Protein AF-A0A7V4L819-F1 (afdb_monomer_lite)

Sequence (157 aa):
MKRNLRRHPRVELQGLLGSEEEKAKLASALPVFLPFKGKVYKFVLWVADWDHHLPSQSVILRLYTYYGSHGKKTAEDSYFERLAQIESETIFPEFDVSDFAGLPADEVYECERNLAGELKGFHLVSEWRREIDPILGRKAEQIVRNSSHFREIASQT

Structure (mmCIF, N/CA/C/O backbone):
data_AF-A0A7V4L819-F1
#
_entry.id   AF-A0A7V4L819-F1
#
loop_
_atom_site.group_PDB
_atom_site.id
_atom_site.type_symbol
_atom_site.label_atom_id
_atom_site.label_alt_id
_atom_site.label_comp_id
_atom_site.label_asym_id
_atom_site.label_entity_id
_atom_site.label_seq_id
_atom_site.pdbx_PDB_ins_code
_atom_site.Cartn_x
_atom_site.Cartn_y
_atom_site.Cartn_z
_atom_site.occupancy
_atom_site.B_iso_or_equiv
_atom_site.auth_seq_id
_atom_site.auth_comp_id
_atom_site.auth_asym_id
_atom_site.auth_atom_id
_atom_site.pdbx_PDB_model_num
ATOM 1 N N . MET A 1 1 ? -9.872 5.120 -3.830 1.00 54.94 1 MET A N 1
ATOM 2 C CA . MET A 1 1 ? -8.712 4.575 -4.569 1.00 54.94 1 MET A CA 1
ATOM 3 C C . MET A 1 1 ? -8.378 5.347 -5.855 1.00 54.94 1 MET A C 1
ATOM 5 O O . MET A 1 1 ? -7.205 5.631 -6.040 1.00 54.94 1 MET A O 1
ATOM 9 N N . LYS A 1 2 ? -9.362 5.741 -6.695 1.00 46.69 2 LYS A N 1
ATOM 10 C CA . LYS A 1 2 ? -9.208 6.250 -8.088 1.00 46.69 2 LYS A CA 1
ATOM 11 C C . LYS A 1 2 ? -8.201 7.390 -8.398 1.00 46.69 2 LYS A C 1
ATOM 13 O O . LYS A 1 2 ? -8.148 7.801 -9.546 1.00 46.69 2 LYS A O 1
ATOM 18 N N . ARG A 1 3 ? -7.412 7.922 -7.456 1.00 53.62 3 ARG A N 1
ATOM 19 C CA . ARG A 1 3 ? -6.386 8.946 -7.759 1.00 53.62 3 ARG A CA 1
ATOM 20 C C . ARG A 1 3 ? -5.002 8.748 -7.127 1.00 53.62 3 ARG A C 1
ATOM 22 O O . ARG A 1 3 ? -4.090 9.439 -7.547 1.00 53.62 3 ARG A O 1
ATOM 29 N N . ASN A 1 4 ? -4.814 7.819 -6.182 1.00 72.19 4 ASN A N 1
ATOM 30 C CA . ASN A 1 4 ? -3.591 7.777 -5.357 1.00 72.19 4 ASN A CA 1
ATOM 31 C C . ASN A 1 4 ? -2.996 6.362 -5.191 1.00 72.19 4 ASN A C 1
ATOM 33 O O . ASN A 1 4 ? -2.549 6.022 -4.098 1.00 72.19 4 ASN A O 1
ATOM 37 N N . LEU A 1 5 ? -3.029 5.517 -6.230 1.00 92.00 5 LEU A N 1
ATOM 38 C CA . LEU A 1 5 ? -2.193 4.309 -6.244 1.00 92.00 5 LEU A CA 1
ATOM 39 C C . LEU A 1 5 ? -0.762 4.740 -6.563 1.00 92.00 5 LEU A C 1
ATOM 41 O O . LEU A 1 5 ? -0.492 5.176 -7.682 1.00 92.00 5 LEU A O 1
ATOM 45 N N . ARG A 1 6 ? 0.129 4.641 -5.581 1.00 95.31 6 ARG A N 1
ATOM 46 C CA . ARG A 1 6 ? 1.568 4.805 -5.787 1.00 95.31 6 ARG A CA 1
ATOM 47 C C . ARG A 1 6 ? 2.152 3.480 -6.254 1.00 95.31 6 ARG A C 1
ATOM 49 O O . ARG A 1 6 ? 1.592 2.430 -5.950 1.00 95.31 6 ARG A O 1
ATOM 56 N N . ARG A 1 7 ? 3.234 3.514 -7.018 1.00 95.19 7 ARG A N 1
ATOM 57 C CA . ARG A 1 7 ? 3.853 2.310 -7.570 1.00 95.19 7 ARG A CA 1
ATOM 58 C C . ARG A 1 7 ? 5.332 2.314 -7.251 1.00 95.19 7 ARG A C 1
ATOM 60 O O . ARG A 1 7 ? 5.969 3.361 -7.278 1.00 95.19 7 ARG A O 1
ATOM 67 N N . HIS A 1 8 ? 5.850 1.136 -6.959 1.00 95.69 8 HIS A N 1
ATOM 68 C CA . HIS A 1 8 ? 7.271 0.932 -6.780 1.00 95.69 8 HIS A CA 1
ATOM 69 C C . HIS A 1 8 ? 8.027 1.165 -8.096 1.00 95.69 8 HIS A C 1
ATOM 71 O O . HIS A 1 8 ? 7.526 0.735 -9.140 1.00 95.69 8 HIS A O 1
ATOM 77 N N . PRO A 1 9 ? 9.231 1.773 -8.087 1.00 93.56 9 PRO A N 1
ATOM 78 C CA . PRO A 1 9 ? 9.991 2.053 -9.308 1.00 93.56 9 PRO A CA 1
ATOM 79 C C . PRO A 1 9 ? 10.146 0.844 -10.241 1.00 93.56 9 PRO A C 1
ATOM 81 O O . PRO A 1 9 ? 9.988 0.969 -11.451 1.00 93.56 9 PRO A O 1
ATOM 84 N N . ARG A 1 10 ? 10.354 -0.365 -9.699 1.00 91.19 10 ARG A N 1
ATOM 85 C CA . ARG A 1 10 ? 10.436 -1.607 -10.500 1.00 91.19 10 ARG A CA 1
ATOM 86 C C . ARG A 1 10 ? 9.116 -2.004 -11.167 1.00 91.19 10 ARG A C 1
ATOM 88 O O . ARG A 1 10 ? 9.141 -2.554 -12.265 1.00 91.19 10 ARG A O 1
ATOM 95 N N . VAL A 1 11 ? 7.981 -1.710 -10.532 1.00 93.44 11 VAL A N 1
ATOM 96 C CA . VAL A 1 11 ? 6.637 -1.908 -11.103 1.00 93.44 11 VAL A CA 1
ATOM 97 C C . VAL A 1 11 ? 6.382 -0.858 -12.188 1.00 93.44 11 VAL A C 1
ATOM 99 O O . VAL A 1 11 ? 5.847 -1.180 -13.249 1.00 93.44 11 VAL A O 1
ATOM 102 N N . GLU A 1 12 ? 6.813 0.388 -11.960 1.00 93.12 12 GLU A N 1
ATOM 103 C CA . GLU A 1 12 ? 6.689 1.475 -12.936 1.00 93.12 12 GLU A CA 1
ATOM 104 C C . GLU A 1 12 ? 7.517 1.238 -14.198 1.00 93.12 12 GLU A C 1
ATOM 106 O O . GLU A 1 12 ? 6.987 1.392 -15.298 1.00 93.12 12 GLU A O 1
ATOM 111 N N . LEU A 1 13 ? 8.775 0.812 -14.050 1.00 91.25 13 LEU A N 1
ATOM 112 C CA . LEU A 1 13 ? 9.680 0.498 -15.161 1.00 91.25 13 LEU A CA 1
ATOM 113 C C . LEU A 1 13 ? 9.130 -0.603 -16.076 1.00 91.25 13 LEU A C 1
ATOM 115 O O . LEU A 1 13 ? 9.352 -0.570 -17.283 1.00 91.25 13 LEU A O 1
ATOM 119 N N . GLN A 1 14 ? 8.383 -1.555 -15.516 1.00 91.19 14 GLN A N 1
ATOM 120 C CA . GLN A 1 14 ? 7.739 -2.637 -16.266 1.00 91.19 14 GLN A CA 1
ATOM 121 C C . GLN A 1 14 ? 6.385 -2.229 -16.873 1.00 91.19 14 GLN A C 1
ATOM 123 O O . GLN A 1 14 ? 5.726 -3.041 -17.517 1.00 91.19 14 GLN A O 1
ATOM 128 N N . GLY A 1 15 ? 5.939 -0.985 -16.665 1.00 92.25 15 GLY A N 1
ATOM 129 C CA . GLY A 1 15 ? 4.666 -0.484 -17.185 1.00 92.25 15 GLY A CA 1
ATOM 130 C C . GLY A 1 15 ? 3.426 -1.065 -16.498 1.00 92.25 15 GLY A C 1
ATOM 131 O O . GLY A 1 15 ? 2.313 -0.839 -16.967 1.00 92.25 15 GLY A O 1
ATOM 132 N N . LEU A 1 16 ? 3.587 -1.778 -15.380 1.00 92.50 16 LEU A N 1
ATOM 133 C CA . LEU A 1 16 ? 2.488 -2.446 -14.686 1.00 92.50 16 LEU A CA 1
ATOM 134 C C . LEU A 1 16 ? 1.595 -1.428 -13.956 1.00 92.50 16 LEU A C 1
ATOM 136 O O . LEU A 1 16 ? 2.079 -0.479 -13.324 1.00 92.50 16 LEU A O 1
ATOM 140 N N . LEU A 1 17 ? 0.272 -1.626 -14.033 1.00 90.38 17 LEU A N 1
ATOM 141 C CA . LEU A 1 17 ? -0.745 -0.784 -13.377 1.00 90.38 17 LEU A CA 1
ATOM 142 C C . LEU A 1 17 ? -0.623 0.715 -13.724 1.00 90.38 17 LEU A C 1
ATOM 144 O O . LEU A 1 17 ? -0.964 1.589 -12.919 1.00 90.38 17 LEU A O 1
ATOM 148 N N . GLY A 1 18 ? -0.102 1.025 -14.913 1.00 86.94 18 GLY A N 1
ATOM 149 C CA . GLY A 1 18 ? 0.111 2.396 -15.373 1.00 86.94 18 GLY A CA 1
ATOM 150 C C . GLY A 1 18 ? -1.117 3.014 -16.017 1.00 86.94 18 GLY A C 1
ATOM 151 O O . GLY A 1 18 ? -1.351 4.215 -15.854 1.00 86.94 18 GLY A O 1
ATOM 152 N N . SER A 1 19 ? -1.924 2.199 -16.698 1.00 89.81 19 SER A N 1
ATOM 153 C CA . SER A 1 19 ? -3.095 2.680 -17.424 1.00 89.81 19 SER A CA 1
ATOM 154 C C . SER A 1 19 ? -4.284 2.943 -16.497 1.00 89.81 19 SER A C 1
ATOM 156 O O . SER A 1 19 ? -4.487 2.282 -15.475 1.00 89.81 19 SER A O 1
ATOM 158 N N . GLU A 1 20 ? -5.123 3.908 -16.870 1.00 88.69 20 GLU A N 1
ATOM 159 C CA . GLU A 1 20 ? -6.361 4.192 -16.136 1.00 88.69 20 GLU A CA 1
ATOM 160 C C . GLU A 1 20 ? -7.354 3.023 -16.197 1.00 88.69 20 GLU A C 1
ATOM 162 O O . GLU A 1 20 ? -8.107 2.803 -15.247 1.00 88.69 20 GLU A O 1
ATOM 167 N N . GLU A 1 21 ? -7.326 2.233 -17.273 1.00 90.19 21 GLU A N 1
ATOM 168 C CA . GLU A 1 21 ? -8.152 1.034 -17.410 1.00 90.19 21 GLU A CA 1
ATOM 169 C C . GLU A 1 21 ? -7.758 -0.043 -16.389 1.00 90.19 21 GLU A C 1
ATOM 171 O O . GLU A 1 21 ? -8.623 -0.576 -15.692 1.00 90.19 21 GLU A O 1
ATOM 176 N N . GLU A 1 22 ? -6.462 -0.332 -16.236 1.00 89.56 22 GLU A N 1
ATOM 177 C CA . GLU A 1 22 ? -5.974 -1.279 -15.227 1.00 89.56 22 GLU A CA 1
ATOM 178 C C . GLU A 1 22 ? -6.308 -0.815 -13.810 1.00 89.56 22 GLU A C 1
ATOM 180 O O . GLU A 1 22 ? -6.777 -1.610 -12.994 1.00 89.56 22 GLU A O 1
ATOM 185 N N . LYS A 1 23 ? -6.127 0.480 -13.518 1.00 89.69 23 LYS A N 1
ATOM 186 C CA . LYS A 1 23 ? -6.490 1.061 -12.217 1.00 89.69 23 LYS A CA 1
ATOM 187 C C . LYS A 1 23 ? -7.989 0.951 -11.952 1.00 89.69 23 LYS A C 1
ATOM 189 O O . LYS A 1 23 ? -8.386 0.678 -10.819 1.00 89.69 23 LYS A O 1
ATOM 194 N N . ALA A 1 24 ? -8.829 1.146 -12.970 1.00 89.12 24 ALA A N 1
ATOM 195 C CA . ALA A 1 24 ? -10.276 0.999 -12.851 1.00 89.12 24 ALA A CA 1
ATOM 196 C C . ALA A 1 24 ? -10.686 -0.461 -12.609 1.00 89.12 24 ALA A C 1
ATOM 198 O O . ALA A 1 24 ? -11.485 -0.714 -11.704 1.00 89.12 24 ALA A O 1
ATOM 199 N N . LYS A 1 25 ? -10.104 -1.412 -13.355 1.00 90.31 25 LYS A N 1
ATOM 200 C CA . LYS A 1 25 ? -10.312 -2.856 -13.153 1.00 90.31 25 LYS A CA 1
ATOM 201 C C . LYS A 1 25 ? -9.893 -3.277 -11.749 1.00 90.31 25 LYS A C 1
ATOM 203 O O . LYS A 1 25 ? -10.688 -3.886 -11.037 1.00 90.31 25 LYS A O 1
ATOM 208 N N . LEU A 1 26 ? -8.703 -2.867 -11.307 1.00 91.75 26 LEU A N 1
ATOM 209 C CA . LEU A 1 26 ? -8.231 -3.130 -9.951 1.00 91.75 26 LEU A CA 1
ATOM 210 C C . LEU A 1 26 ? -9.197 -2.557 -8.908 1.00 91.75 26 LEU A C 1
ATOM 212 O O . LEU A 1 26 ? -9.653 -3.287 -8.037 1.00 91.75 26 LEU A O 1
ATOM 216 N N . ALA A 1 27 ? -9.577 -1.283 -9.032 1.00 90.38 27 ALA A N 1
ATOM 217 C CA . ALA A 1 27 ? -10.499 -0.647 -8.096 1.00 90.38 27 ALA A CA 1
ATOM 218 C C . ALA A 1 27 ? -11.859 -1.359 -8.002 1.00 90.38 27 ALA A C 1
ATOM 220 O O . ALA A 1 27 ? -12.474 -1.323 -6.941 1.00 90.38 27 ALA A O 1
ATOM 221 N N . SER A 1 28 ? -12.327 -1.987 -9.087 1.00 90.69 28 SER A N 1
ATOM 222 C CA . SER A 1 28 ? -13.572 -2.766 -9.095 1.00 90.69 28 SER A CA 1
ATOM 223 C C . SER A 1 28 ? -13.451 -4.152 -8.455 1.00 90.69 28 SER A C 1
ATOM 225 O O . SER A 1 28 ? -14.454 -4.688 -7.997 1.00 90.69 28 SER A O 1
ATOM 227 N N . ALA A 1 29 ? -12.240 -4.713 -8.404 1.00 91.12 29 ALA A N 1
ATOM 228 C CA . ALA A 1 29 ? -11.965 -6.022 -7.814 1.00 91.12 29 ALA A CA 1
ATOM 229 C C . ALA A 1 29 ? -11.648 -5.952 -6.309 1.00 91.12 29 ALA A C 1
ATOM 231 O O . ALA A 1 29 ? -11.657 -6.975 -5.628 1.00 91.12 29 ALA A O 1
ATOM 232 N N . LEU A 1 30 ? -11.350 -4.760 -5.781 1.00 92.12 30 LEU A N 1
ATOM 233 C CA . LEU A 1 30 ? -11.015 -4.593 -4.371 1.00 92.12 30 LEU A CA 1
ATOM 234 C C . LEU A 1 30 ? -12.223 -4.847 -3.455 1.00 92.12 30 LEU A C 1
ATOM 236 O O . LEU A 1 30 ? -13.318 -4.344 -3.727 1.00 92.12 30 LEU A O 1
ATOM 240 N N . PRO A 1 31 ? -12.025 -5.542 -2.321 1.00 91.62 31 PRO A N 1
ATOM 241 C CA . PRO A 1 31 ? -13.063 -5.682 -1.315 1.00 91.62 31 PRO A CA 1
ATOM 242 C C . PRO A 1 31 ? -13.325 -4.351 -0.596 1.00 91.62 31 PRO A C 1
ATOM 244 O O . PRO A 1 31 ? -12.553 -3.390 -0.669 1.00 91.62 31 PRO A O 1
ATOM 247 N N . VAL A 1 32 ? -14.421 -4.308 0.158 1.00 90.62 32 VAL A N 1
ATOM 248 C CA . VAL A 1 32 ? -14.689 -3.205 1.084 1.00 90.62 32 VAL A CA 1
ATOM 249 C C . VAL A 1 32 ? -13.845 -3.402 2.342 1.00 90.62 32 VAL A C 1
ATOM 251 O O . VAL A 1 32 ? -14.026 -4.378 3.066 1.00 90.62 32 VAL A O 1
ATOM 254 N N . PHE A 1 33 ? -12.957 -2.450 2.622 1.00 91.75 33 PHE A N 1
ATOM 255 C CA . PHE A 1 33 ? -12.178 -2.414 3.859 1.00 91.75 33 PHE A CA 1
ATOM 256 C C . PHE A 1 33 ? -12.952 -1.642 4.923 1.00 91.75 33 PHE A C 1
ATOM 258 O O . PHE A 1 33 ? -13.283 -0.468 4.730 1.00 91.75 33 PHE A O 1
ATOM 265 N N . LEU A 1 34 ? -13.258 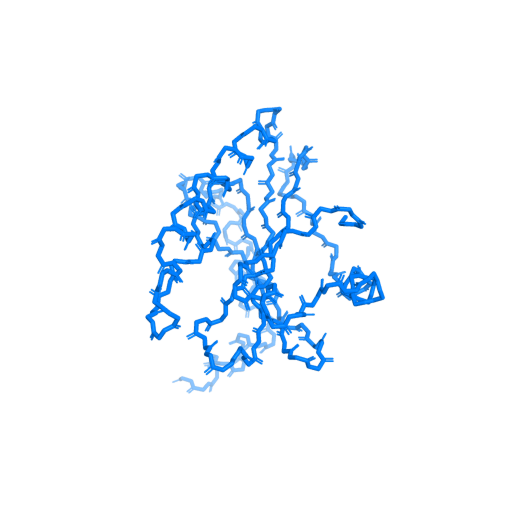-2.311 6.032 1.00 92.19 34 LEU A N 1
ATOM 266 C CA . LEU A 1 34 ? -13.951 -1.712 7.164 1.00 92.19 34 LEU A CA 1
ATOM 267 C C . LEU A 1 34 ? -12.946 -1.435 8.284 1.00 92.19 34 LEU A C 1
ATOM 269 O O . LEU A 1 34 ? -12.225 -2.357 8.661 1.00 92.19 34 LEU A O 1
ATOM 273 N N . PRO A 1 35 ? -12.928 -0.213 8.848 1.00 92.69 35 PRO A N 1
ATOM 274 C CA . PRO A 1 35 ? -12.066 0.090 9.979 1.00 92.69 35 PRO A CA 1
ATOM 275 C C . PRO A 1 35 ? -12.445 -0.754 11.191 1.00 92.69 35 PRO A C 1
ATOM 277 O O . PRO A 1 35 ? -13.609 -1.142 11.366 1.00 92.69 35 PRO A O 1
ATOM 280 N N . PHE A 1 36 ? -11.481 -0.965 12.085 1.00 89.69 36 PHE A N 1
ATOM 281 C CA . PHE A 1 36 ? -11.777 -1.551 13.386 1.00 89.69 36 PHE A CA 1
ATOM 282 C C . PHE A 1 36 ? -12.852 -0.773 14.154 1.00 89.69 36 PHE A C 1
ATOM 284 O O . PHE A 1 36 ? -13.096 0.420 13.956 1.00 89.69 36 PHE A O 1
ATOM 291 N N . LYS A 1 37 ? -13.527 -1.484 15.062 1.00 87.44 37 LYS A N 1
ATOM 292 C CA . LYS A 1 37 ? -14.691 -0.977 15.792 1.00 87.44 37 LYS A CA 1
ATOM 293 C C . LYS A 1 37 ? -14.397 0.371 16.461 1.00 87.44 37 LYS A C 1
ATOM 295 O O . LYS A 1 37 ? -13.444 0.508 17.222 1.00 87.44 37 LYS A O 1
ATOM 300 N N . GLY A 1 38 ? -15.270 1.349 16.215 1.00 89.38 38 GLY A N 1
ATOM 301 C CA . GLY A 1 38 ? -15.160 2.693 16.791 1.00 89.38 38 GLY A CA 1
ATOM 302 C C . GLY A 1 38 ? -14.081 3.569 16.146 1.00 89.38 38 GLY A C 1
ATOM 303 O O . GLY A 1 38 ? -13.837 4.676 16.624 1.00 89.38 38 GLY A O 1
ATOM 304 N N . LYS A 1 39 ? -13.439 3.098 15.072 1.00 93.19 39 LYS A N 1
ATOM 305 C CA . LYS A 1 39 ? -12.481 3.861 14.275 1.00 93.19 39 LYS A CA 1
ATOM 306 C C . LYS A 1 39 ? -13.099 4.264 12.940 1.00 93.19 39 LYS A C 1
ATOM 308 O O . LYS A 1 39 ? -14.095 3.705 12.490 1.00 93.19 39 LYS A O 1
ATOM 313 N N . VAL A 1 40 ? -12.494 5.268 12.318 1.00 94.31 40 VAL A N 1
ATOM 314 C CA . VAL A 1 40 ? -12.847 5.755 10.984 1.00 94.31 40 VAL A CA 1
ATOM 315 C C . VAL A 1 40 ? -11.546 6.045 10.259 1.00 94.31 40 VAL A C 1
ATOM 317 O O . VAL A 1 40 ? -10.688 6.738 10.806 1.00 94.31 40 VAL A O 1
ATOM 320 N N . TYR A 1 41 ? -11.399 5.541 9.037 1.00 93.88 41 TYR A N 1
ATOM 321 C CA . TYR A 1 41 ? -10.268 5.908 8.194 1.00 93.88 41 TYR A CA 1
ATOM 322 C C . TYR A 1 41 ? -10.376 7.383 7.805 1.00 93.88 41 TYR A C 1
ATOM 324 O O . TYR A 1 41 ? -11.309 7.791 7.113 1.00 93.88 41 TYR A O 1
ATOM 332 N N . LYS A 1 42 ? -9.412 8.190 8.248 1.00 94.81 42 LYS A N 1
ATOM 333 C CA . LYS A 1 42 ? -9.262 9.590 7.831 1.00 94.81 42 LYS A CA 1
ATOM 334 C C . LYS A 1 42 ? -8.372 9.723 6.606 1.00 94.81 42 LYS A C 1
ATOM 336 O O . LYS A 1 42 ? -8.535 10.659 5.828 1.00 94.81 42 LYS A O 1
ATOM 341 N N . PHE A 1 43 ? -7.439 8.793 6.433 1.00 94.62 43 PHE A N 1
ATOM 342 C CA . PHE A 1 43 ? -6.565 8.741 5.275 1.00 94.62 43 PHE A CA 1
ATOM 343 C C . PHE A 1 43 ? -6.219 7.295 4.927 1.00 94.62 43 PHE A C 1
ATOM 345 O O . PHE A 1 43 ? -6.151 6.434 5.804 1.00 94.62 43 PHE A O 1
ATOM 352 N N . VAL A 1 44 ? -6.002 7.047 3.637 1.00 94.69 44 VAL A N 1
ATOM 353 C CA . VAL A 1 44 ? -5.515 5.769 3.120 1.00 94.69 44 VAL A CA 1
ATOM 354 C C . VAL A 1 44 ? -4.460 6.018 2.052 1.00 94.69 44 VAL A C 1
ATOM 356 O O . VAL A 1 44 ? -4.608 6.927 1.229 1.00 94.69 44 VAL A O 1
ATOM 359 N N . LEU A 1 45 ? -3.429 5.184 2.042 1.00 95.56 45 LEU A N 1
ATOM 360 C CA . LEU A 1 45 ? -2.385 5.153 1.029 1.00 95.56 45 LEU A CA 1
ATOM 361 C C . LEU A 1 45 ? -2.375 3.767 0.383 1.00 95.56 45 LEU A C 1
ATOM 363 O O . LEU A 1 45 ? -2.300 2.757 1.077 1.00 95.56 45 LEU A O 1
ATOM 367 N N . TRP A 1 46 ? -2.456 3.738 -0.944 1.00 96.44 46 TRP A N 1
ATOM 368 C CA . TRP A 1 46 ? -2.316 2.519 -1.733 1.00 96.44 46 TRP A CA 1
ATOM 369 C C . TRP A 1 46 ? -0.947 2.497 -2.397 1.00 96.44 46 TRP A C 1
ATOM 371 O O . TRP A 1 46 ? -0.566 3.480 -3.037 1.00 96.44 46 TRP A O 1
ATOM 381 N N . VAL A 1 47 ? -0.255 1.367 -2.290 1.00 96.88 47 VAL A N 1
ATOM 382 C CA . VAL A 1 47 ? 1.024 1.116 -2.954 1.00 96.88 47 VAL A CA 1
ATOM 383 C C . VAL A 1 47 ? 0.937 -0.199 -3.726 1.00 96.88 47 VAL A C 1
ATOM 385 O O . VAL A 1 47 ? 0.490 -1.209 -3.193 1.00 96.88 47 VAL A O 1
ATOM 388 N N . ALA A 1 48 ? 1.329 -0.170 -4.994 1.00 96.75 48 ALA A N 1
ATOM 389 C CA . ALA A 1 48 ? 1.614 -1.342 -5.807 1.00 96.75 48 ALA A CA 1
ATOM 390 C C . ALA A 1 48 ? 3.123 -1.574 -5.779 1.00 96.75 48 ALA A C 1
ATOM 392 O O . ALA A 1 48 ? 3.890 -0.844 -6.408 1.00 96.75 48 ALA A O 1
ATOM 393 N N . ASP A 1 49 ? 3.516 -2.553 -4.988 1.00 96.06 49 ASP A N 1
ATOM 394 C CA . ASP A 1 49 ? 4.886 -2.868 -4.638 1.00 96.06 49 ASP A CA 1
ATOM 395 C C . ASP A 1 49 ? 5.418 -4.039 -5.466 1.00 96.06 49 ASP A C 1
ATOM 397 O O . ASP A 1 49 ? 4.646 -4.784 -6.082 1.00 96.06 49 ASP A O 1
ATOM 401 N N . TRP A 1 50 ? 6.737 -4.169 -5.532 1.00 94.31 50 TRP A N 1
ATOM 402 C CA . TRP A 1 50 ? 7.360 -5.231 -6.313 1.00 94.31 50 TRP A CA 1
ATOM 403 C C . TRP A 1 50 ? 7.460 -6.536 -5.520 1.00 94.31 50 TRP A C 1
ATOM 405 O O . TRP A 1 50 ? 7.417 -6.556 -4.296 1.00 94.31 50 TRP A O 1
ATOM 415 N N . ASP A 1 51 ? 7.551 -7.645 -6.241 1.00 93.88 51 ASP A N 1
ATOM 416 C CA . ASP A 1 51 ? 7.589 -9.003 -5.701 1.00 93.88 51 ASP A CA 1
ATOM 417 C C . ASP A 1 51 ? 9.015 -9.543 -5.541 1.00 93.88 51 ASP A C 1
ATOM 419 O O . ASP A 1 51 ? 9.203 -10.753 -5.416 1.00 93.88 51 ASP A O 1
ATOM 423 N N . HIS A 1 52 ? 10.018 -8.662 -5.600 1.00 93.00 52 HIS A N 1
ATOM 424 C CA . HIS A 1 52 ? 11.442 -9.006 -5.580 1.00 93.00 52 HIS A CA 1
ATOM 425 C C . HIS A 1 52 ? 11.887 -9.952 -6.716 1.00 93.00 52 HIS A C 1
ATOM 427 O O . HIS A 1 52 ? 12.932 -10.594 -6.628 1.00 93.00 52 HIS A O 1
ATOM 433 N N . HIS A 1 53 ? 11.121 -10.031 -7.813 1.00 90.00 53 HIS A N 1
ATOM 434 C CA . HIS A 1 53 ? 11.496 -10.767 -9.021 1.00 90.00 53 HIS A CA 1
ATOM 435 C C . HIS A 1 53 ? 11.718 -9.810 -10.197 1.00 90.00 53 HIS A C 1
ATOM 437 O O . HIS A 1 53 ? 11.024 -8.802 -10.353 1.00 90.00 53 HIS A O 1
ATOM 443 N N . LEU A 1 54 ? 12.694 -10.137 -11.052 1.00 86.50 54 LEU A N 1
ATOM 444 C CA . LEU A 1 54 ? 12.963 -9.411 -12.292 1.00 86.50 54 LEU A CA 1
ATOM 445 C C . LEU A 1 54 ? 12.991 -10.387 -13.490 1.00 86.50 54 LEU A C 1
ATOM 447 O O . LEU A 1 54 ? 13.915 -11.196 -13.582 1.00 86.50 54 LEU A O 1
ATOM 451 N N . PRO A 1 55 ? 12.016 -10.323 -14.420 1.00 88.62 55 PRO A N 1
ATOM 452 C CA . PRO A 1 55 ? 10.813 -9.488 -14.363 1.00 88.62 55 PRO A CA 1
ATOM 453 C C . PRO A 1 55 ? 9.880 -9.908 -13.219 1.00 88.62 55 PRO A C 1
ATOM 455 O O . PRO A 1 55 ? 9.941 -11.044 -12.743 1.00 88.62 55 PRO A O 1
ATOM 458 N N . SER A 1 56 ? 9.002 -8.996 -12.807 1.00 91.75 56 SER A N 1
ATOM 459 C CA . SER A 1 56 ? 8.003 -9.284 -11.781 1.00 91.75 56 SER A CA 1
ATOM 460 C C . SER A 1 56 ? 7.013 -10.327 -12.288 1.00 91.75 56 SER A C 1
ATOM 462 O O . SER A 1 56 ? 6.557 -10.269 -13.429 1.00 91.75 56 SER A O 1
ATOM 464 N N . GLN A 1 57 ? 6.667 -11.281 -11.433 1.00 94.12 57 GLN A N 1
ATOM 465 C CA . GLN A 1 57 ? 5.665 -12.322 -11.680 1.00 94.12 57 GLN A CA 1
ATOM 466 C C . GLN A 1 57 ? 4.313 -11.972 -11.045 1.00 94.12 57 GLN A C 1
ATOM 468 O O . GLN A 1 57 ? 3.268 -12.521 -11.408 1.00 94.12 57 GLN A O 1
ATOM 473 N N . SER A 1 58 ? 4.325 -11.033 -10.106 1.00 96.00 58 SER A N 1
ATOM 474 C CA . SER A 1 58 ? 3.164 -10.507 -9.407 1.00 96.00 58 SER A CA 1
ATOM 475 C C . SER A 1 58 ? 3.416 -9.067 -8.945 1.00 96.00 58 SER A C 1
ATOM 477 O O . SER A 1 58 ? 4.503 -8.518 -9.102 1.00 96.00 58 SER A O 1
ATOM 479 N N . VAL A 1 59 ? 2.383 -8.431 -8.401 1.00 96.31 59 VAL A N 1
ATOM 480 C CA . VAL A 1 59 ? 2.473 -7.134 -7.725 1.00 96.31 59 VAL A CA 1
ATOM 481 C C . VAL A 1 59 ? 1.931 -7.309 -6.317 1.00 96.31 59 VAL A C 1
ATOM 483 O O . VAL A 1 59 ? 0.830 -7.837 -6.141 1.00 96.31 59 VAL A O 1
ATOM 486 N N . ILE A 1 60 ? 2.661 -6.822 -5.319 1.00 97.19 60 ILE A N 1
ATOM 487 C CA . ILE A 1 60 ? 2.193 -6.819 -3.935 1.00 97.19 60 ILE A CA 1
ATOM 488 C C . ILE A 1 60 ? 1.399 -5.534 -3.709 1.00 97.19 60 ILE A C 1
ATOM 490 O O . ILE A 1 60 ? 1.932 -4.429 -3.724 1.00 97.19 60 ILE A O 1
ATOM 494 N N . LEU A 1 61 ? 0.087 -5.646 -3.532 1.00 97.06 61 LEU A N 1
ATOM 495 C CA . LEU A 1 61 ? -0.764 -4.500 -3.237 1.00 97.06 61 LEU A CA 1
ATOM 496 C C . LEU A 1 61 ? -0.822 -4.280 -1.736 1.00 97.06 61 LEU A C 1
ATOM 498 O O . LEU A 1 61 ? -1.313 -5.137 -1.006 1.00 97.06 61 LEU A O 1
ATOM 502 N N . ARG A 1 62 ? -0.394 -3.099 -1.296 1.00 96.69 62 ARG A N 1
ATOM 503 C CA . ARG A 1 62 ? -0.379 -2.686 0.105 1.00 96.69 62 ARG A CA 1
ATOM 504 C C . ARG A 1 62 ? -1.351 -1.526 0.329 1.00 96.69 62 ARG A C 1
ATOM 506 O O . ARG A 1 62 ? -1.331 -0.526 -0.394 1.00 96.69 62 ARG A O 1
ATOM 513 N N . LEU A 1 63 ? -2.201 -1.654 1.342 1.00 96.25 63 LEU A N 1
ATOM 514 C CA . LEU A 1 63 ? -3.104 -0.620 1.837 1.00 96.25 63 LEU A CA 1
ATOM 515 C C . LEU A 1 63 ? -2.670 -0.216 3.243 1.00 96.25 63 LEU A C 1
ATOM 517 O O . LEU A 1 63 ? -2.798 -0.999 4.178 1.00 96.25 63 LEU A O 1
ATOM 521 N N . TYR A 1 64 ? -2.249 1.033 3.393 1.00 95.62 64 TYR A N 1
ATOM 522 C CA . TYR A 1 64 ? -1.958 1.658 4.679 1.00 95.62 64 TYR A CA 1
ATOM 523 C C . TYR A 1 64 ? -3.121 2.558 5.062 1.00 95.62 64 TYR A C 1
ATOM 525 O O . TYR A 1 64 ? -3.537 3.416 4.277 1.00 95.62 64 TYR A O 1
ATOM 533 N N . THR A 1 65 ? -3.656 2.381 6.263 1.00 95.25 65 THR A N 1
ATOM 534 C CA . THR A 1 65 ? -4.802 3.151 6.748 1.00 95.25 65 THR A CA 1
ATOM 535 C C . THR A 1 65 ? -4.458 3.926 8.009 1.00 95.25 65 THR A C 1
ATOM 537 O O . THR A 1 65 ? -3.627 3.504 8.813 1.00 95.25 65 THR A O 1
ATOM 540 N N . TYR A 1 66 ? -5.101 5.082 8.168 1.00 94.44 66 TYR A N 1
ATOM 541 C CA . TYR A 1 66 ? -4.840 5.992 9.273 1.00 94.44 66 TYR A CA 1
ATOM 542 C C . TYR A 1 66 ? -6.144 6.556 9.835 1.00 94.44 66 TYR A C 1
ATOM 544 O O . TYR A 1 66 ? -6.981 7.082 9.093 1.00 94.44 66 TYR A O 1
ATOM 552 N N . TYR A 1 67 ? -6.301 6.515 11.154 1.00 94.56 67 TYR A N 1
ATOM 553 C CA . TYR A 1 67 ? -7.439 7.075 11.883 1.00 94.56 67 TYR A CA 1
ATOM 554 C C . TYR A 1 67 ? -7.193 8.509 12.361 1.00 94.56 67 TYR A C 1
ATOM 556 O O . TYR A 1 67 ? -8.135 9.256 12.640 1.00 94.56 67 TYR A O 1
ATOM 564 N N . GLY A 1 68 ? -5.923 8.887 12.528 1.00 92.19 68 GLY A N 1
ATOM 565 C CA . GLY A 1 68 ? -5.507 10.184 13.062 1.00 92.19 68 GLY A CA 1
ATOM 566 C C . GLY A 1 68 ? -5.566 11.313 12.031 1.00 92.19 68 GLY A C 1
ATOM 567 O O . GLY A 1 68 ? -5.403 11.098 10.833 1.00 92.19 68 GLY A O 1
ATOM 568 N N . SER A 1 69 ? -5.753 12.553 12.493 1.00 90.62 69 SER A N 1
ATOM 569 C CA . SER A 1 69 ? -5.677 13.754 11.637 1.00 90.62 69 SER A CA 1
ATOM 570 C C . SER A 1 69 ? -4.278 13.981 11.054 1.00 90.62 69 SER A C 1
ATOM 572 O O . SER A 1 69 ? -4.157 14.532 9.965 1.00 90.62 69 SER A O 1
ATOM 574 N N . HIS A 1 70 ? -3.230 13.524 11.746 1.00 92.62 70 HIS A N 1
ATOM 575 C CA . HIS A 1 70 ? -1.844 13.583 11.270 1.00 92.62 70 HIS A CA 1
ATOM 576 C C . HIS A 1 70 ? -1.471 12.436 10.321 1.00 92.62 70 HIS A C 1
ATOM 578 O O . HIS A 1 70 ? -0.400 12.474 9.724 1.00 92.62 70 HIS A O 1
ATOM 584 N N . GLY A 1 71 ? -2.361 11.454 10.128 1.00 92.38 71 GLY A N 1
ATOM 585 C CA . GLY A 1 71 ? -2.074 10.238 9.370 1.00 92.38 71 GLY A CA 1
ATOM 586 C C . GLY A 1 71 ? -1.621 10.492 7.936 1.00 92.38 71 GLY A C 1
ATOM 587 O O . GLY A 1 71 ? -0.689 9.853 7.470 1.00 92.38 71 GLY A O 1
ATOM 588 N N . LYS A 1 72 ? -2.210 11.488 7.258 1.00 95.06 72 LYS A N 1
ATOM 589 C CA . LYS A 1 72 ? -1.781 11.880 5.909 1.00 95.06 72 LYS A CA 1
ATOM 590 C C . LYS A 1 72 ? -0.312 12.308 5.874 1.00 95.06 72 LYS A C 1
ATOM 592 O O . LYS A 1 72 ? 0.424 11.845 5.012 1.00 95.06 72 LYS A O 1
ATOM 597 N N . LYS A 1 73 ? 0.103 13.167 6.810 1.00 95.50 73 LYS A N 1
ATOM 598 C CA . LYS A 1 73 ? 1.484 13.653 6.871 1.00 95.50 73 LYS A CA 1
ATOM 599 C C . LYS A 1 73 ? 2.449 12.505 7.161 1.00 95.50 73 LYS A C 1
ATOM 601 O O . LYS A 1 73 ? 3.425 12.362 6.443 1.00 95.50 73 LYS A O 1
ATOM 606 N N . THR A 1 74 ? 2.135 11.660 8.144 1.00 94.38 74 THR A N 1
ATOM 607 C CA . THR A 1 74 ? 2.934 10.464 8.455 1.00 94.38 74 THR A CA 1
ATOM 608 C C . THR A 1 74 ? 3.080 9.548 7.238 1.00 94.38 74 THR A C 1
ATOM 610 O O . THR A 1 74 ? 4.188 9.141 6.913 1.00 94.38 74 THR A O 1
ATOM 613 N N . ALA A 1 75 ? 1.985 9.275 6.525 1.00 94.75 75 ALA A N 1
ATOM 614 C CA . ALA A 1 75 ? 2.001 8.450 5.320 1.00 94.75 75 ALA A CA 1
ATOM 615 C C . ALA A 1 75 ? 2.869 9.046 4.205 1.00 94.75 75 ALA A C 1
ATOM 617 O O . ALA A 1 75 ? 3.590 8.329 3.518 1.00 94.75 75 ALA A O 1
ATOM 618 N N . GLU A 1 76 ? 2.758 10.358 3.986 1.00 95.94 76 GLU A N 1
ATOM 619 C CA . GLU A 1 76 ? 3.515 11.067 2.958 1.00 95.94 76 GLU A CA 1
ATOM 620 C C . GLU A 1 76 ? 5.005 11.099 3.292 1.00 95.94 76 GLU A C 1
ATOM 622 O O . GLU A 1 76 ? 5.795 10.670 2.455 1.00 95.94 76 GLU A O 1
ATOM 627 N N . ASP A 1 77 ? 5.368 11.525 4.503 1.00 97.06 77 ASP A N 1
ATOM 628 C CA . ASP A 1 77 ? 6.759 11.616 4.952 1.00 97.06 77 ASP A CA 1
ATOM 629 C C . ASP A 1 77 ? 7.455 10.245 4.849 1.00 97.06 77 ASP A C 1
ATOM 631 O O . ASP A 1 77 ? 8.472 10.126 4.168 1.00 97.06 77 ASP A O 1
ATOM 635 N N . SER A 1 78 ? 6.868 9.189 5.429 1.00 95.75 78 SER A N 1
ATOM 636 C CA . SER A 1 78 ? 7.472 7.848 5.417 1.00 95.75 78 SER A CA 1
ATOM 637 C C . SER A 1 78 ? 7.529 7.220 4.025 1.00 95.75 78 SER A C 1
ATOM 639 O O . SER A 1 78 ? 8.474 6.498 3.713 1.00 95.75 78 SER A O 1
ATOM 641 N N . TYR A 1 79 ? 6.545 7.492 3.163 1.00 97.00 79 TYR A N 1
ATOM 642 C CA . TYR A 1 79 ? 6.610 7.036 1.777 1.00 97.00 79 TYR A CA 1
ATOM 643 C C . TYR A 1 79 ? 7.752 7.708 1.016 1.00 97.00 79 TYR A C 1
ATOM 645 O O . TYR A 1 79 ? 8.475 7.023 0.303 1.00 97.00 79 TYR A O 1
ATOM 653 N N . PHE A 1 80 ? 7.895 9.033 1.121 1.00 97.31 80 PHE A N 1
ATOM 654 C CA . PHE A 1 80 ? 8.929 9.750 0.373 1.00 97.31 80 PHE A CA 1
ATOM 655 C C . PHE A 1 80 ? 10.330 9.426 0.891 1.00 97.31 80 PHE A C 1
ATOM 657 O O . PHE A 1 80 ? 11.248 9.305 0.088 1.00 97.31 80 PHE A O 1
ATOM 664 N N . GLU A 1 81 ? 10.481 9.211 2.199 1.00 97.31 81 GLU A N 1
ATOM 665 C CA . GLU A 1 81 ? 11.719 8.699 2.789 1.00 97.31 81 GLU A CA 1
ATOM 666 C C . GLU A 1 81 ? 12.090 7.326 2.210 1.00 97.31 81 GLU A C 1
ATOM 668 O O . GLU A 1 81 ? 13.199 7.150 1.703 1.00 97.31 81 GLU A O 1
ATOM 673 N N . ARG A 1 82 ? 11.146 6.371 2.193 1.00 97.00 82 ARG A N 1
ATOM 674 C CA . ARG A 1 82 ? 11.388 5.043 1.608 1.00 97.00 82 ARG A CA 1
ATOM 675 C C . ARG A 1 82 ? 11.625 5.105 0.100 1.00 97.00 82 ARG A C 1
ATOM 677 O O . ARG A 1 82 ? 12.493 4.402 -0.398 1.00 97.00 82 ARG A O 1
ATOM 684 N N . LEU A 1 83 ? 10.899 5.950 -0.629 1.00 96.19 83 LEU A N 1
ATOM 685 C CA . LEU A 1 83 ? 11.104 6.124 -2.067 1.00 96.19 83 LEU A CA 1
ATOM 686 C C . LEU A 1 83 ? 12.522 6.628 -2.366 1.00 96.19 83 LEU A C 1
ATOM 688 O O . LEU A 1 83 ? 13.181 6.067 -3.232 1.00 96.19 83 LEU A O 1
ATOM 692 N N . ALA A 1 84 ? 13.012 7.621 -1.620 1.00 94.62 84 ALA A N 1
ATOM 693 C CA . ALA A 1 84 ? 14.374 8.124 -1.781 1.00 94.62 84 ALA A CA 1
ATOM 694 C C . ALA A 1 84 ? 15.430 7.041 -1.490 1.00 94.62 84 ALA A C 1
ATOM 696 O O . ALA A 1 84 ? 16.434 6.950 -2.197 1.00 94.62 84 ALA A O 1
ATOM 697 N N . GLN A 1 85 ? 15.189 6.190 -0.486 1.00 93.69 85 GLN A N 1
ATOM 698 C CA . GLN A 1 85 ? 16.031 5.023 -0.223 1.00 93.69 85 GLN A CA 1
ATOM 699 C C . GLN A 1 85 ? 16.043 4.065 -1.427 1.00 93.69 85 GLN A C 1
ATOM 701 O O . GLN A 1 85 ? 17.115 3.733 -1.929 1.00 93.69 85 GLN A O 1
ATOM 706 N N . ILE A 1 86 ? 14.870 3.677 -1.934 1.00 93.31 86 ILE A N 1
ATOM 707 C CA . ILE A 1 86 ? 14.738 2.774 -3.089 1.00 93.31 86 ILE A CA 1
ATOM 708 C C . ILE A 1 86 ? 15.443 3.349 -4.321 1.00 93.31 86 ILE A C 1
ATOM 710 O O . ILE A 1 86 ? 16.161 2.640 -5.027 1.00 93.31 86 ILE A O 1
ATOM 714 N N . GLU A 1 87 ? 15.271 4.643 -4.587 1.00 90.19 87 GLU A N 1
ATOM 715 C CA . GLU A 1 87 ? 15.941 5.332 -5.692 1.00 90.19 87 GLU A CA 1
ATOM 716 C C . GLU A 1 87 ? 17.470 5.289 -5.543 1.00 90.19 87 GLU A C 1
ATOM 718 O O . GLU A 1 87 ? 18.168 5.060 -6.532 1.00 90.19 87 GLU A O 1
ATOM 723 N N . SER A 1 88 ? 17.997 5.418 -4.319 1.00 88.94 88 SER A N 1
ATOM 724 C CA . SER A 1 88 ? 19.439 5.301 -4.054 1.00 88.94 88 SER A CA 1
ATOM 725 C C . SER A 1 88 ? 19.991 3.884 -4.269 1.00 88.94 88 SER A C 1
ATOM 727 O O . SER A 1 88 ? 21.157 3.725 -4.622 1.00 88.94 88 SER A O 1
ATOM 729 N N . GLU A 1 89 ? 19.151 2.857 -4.114 1.00 87.25 89 GLU A N 1
ATOM 730 C CA . GLU A 1 89 ? 19.500 1.442 -4.310 1.00 87.25 89 GLU A CA 1
ATOM 731 C C . GLU A 1 89 ? 19.328 0.995 -5.775 1.00 87.25 89 GLU A C 1
ATOM 733 O O . GLU A 1 89 ? 19.943 0.029 -6.221 1.00 87.25 89 GLU A O 1
ATOM 738 N N . THR A 1 90 ? 18.545 1.734 -6.569 1.00 74.88 90 THR A N 1
ATOM 739 C CA . THR A 1 90 ? 18.200 1.400 -7.967 1.00 74.88 90 THR A CA 1
ATOM 740 C C . THR A 1 90 ? 19.367 1.590 -8.955 1.00 74.88 90 THR A C 1
ATOM 742 O O . THR A 1 90 ? 19.231 1.312 -10.145 1.00 74.88 90 THR A O 1
ATOM 745 N N . ILE A 1 91 ? 20.547 2.008 -8.481 1.00 70.25 91 ILE A N 1
ATOM 746 C CA . ILE A 1 91 ? 21.753 2.215 -9.304 1.00 70.25 91 ILE A CA 1
ATOM 747 C C . ILE A 1 91 ? 22.181 0.920 -10.021 1.00 70.25 91 ILE A C 1
ATOM 749 O O . ILE A 1 91 ? 22.712 0.988 -11.130 1.00 70.25 91 ILE A O 1
ATOM 753 N N . PHE A 1 92 ? 21.903 -0.247 -9.429 1.00 66.94 92 PHE A N 1
ATOM 754 C CA . PHE A 1 92 ? 22.245 -1.550 -9.998 1.00 66.94 92 PHE A CA 1
ATOM 755 C C . PHE A 1 92 ? 21.002 -2.452 -10.105 1.00 66.94 92 PHE A C 1
ATOM 757 O O . PHE A 1 92 ? 20.514 -2.968 -9.095 1.00 66.94 92 PHE A O 1
ATOM 764 N N . PRO A 1 93 ? 20.445 -2.641 -11.315 1.00 63.31 93 PRO A N 1
ATOM 765 C CA . PRO A 1 93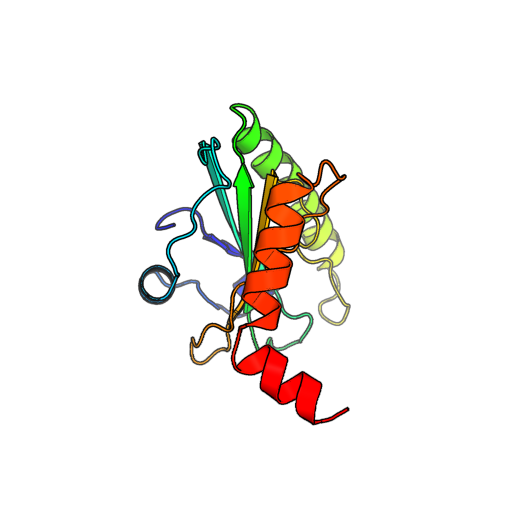 ? 19.172 -3.323 -11.508 1.00 63.31 93 PRO A CA 1
ATOM 766 C C . PRO A 1 93 ? 19.174 -4.801 -11.091 1.00 63.31 93 PRO A C 1
ATOM 768 O O . PRO A 1 93 ? 18.097 -5.337 -10.832 1.00 63.31 93 PRO A O 1
ATOM 771 N N . GLU A 1 94 ? 20.334 -5.443 -11.011 1.00 65.00 94 GLU A N 1
ATOM 772 C CA . GLU A 1 94 ? 20.520 -6.846 -10.636 1.00 65.00 94 GLU A CA 1
ATOM 773 C C . GLU A 1 94 ? 20.417 -7.133 -9.129 1.00 65.00 94 GLU A C 1
ATOM 775 O O . GLU A 1 94 ? 20.319 -8.300 -8.751 1.00 65.00 94 GLU A O 1
ATOM 780 N N . PHE A 1 95 ? 20.427 -6.105 -8.274 1.00 68.31 95 PHE A N 1
ATOM 781 C CA . PHE A 1 95 ? 20.331 -6.287 -6.827 1.00 68.31 95 PHE A CA 1
ATOM 782 C C . PHE A 1 95 ? 18.903 -6.147 -6.319 1.00 68.31 95 PHE A C 1
ATOM 784 O O . PHE A 1 95 ? 18.075 -5.417 -6.875 1.00 68.31 95 PHE A O 1
ATOM 791 N N . ASP A 1 96 ? 18.662 -6.864 -5.226 1.00 78.69 96 ASP A N 1
ATOM 792 C CA . ASP A 1 96 ? 17.458 -6.731 -4.434 1.00 78.69 96 ASP A CA 1
ATOM 793 C C . ASP A 1 96 ? 17.379 -5.312 -3.853 1.00 78.69 96 ASP A C 1
ATOM 795 O O . ASP A 1 96 ? 18.310 -4.865 -3.181 1.00 78.69 96 ASP A O 1
ATOM 799 N N . VAL A 1 97 ? 16.304 -4.589 -4.169 1.00 86.69 97 VAL A N 1
ATOM 800 C CA . VAL A 1 97 ? 16.042 -3.239 -3.651 1.00 86.69 97 VAL A CA 1
ATOM 801 C C . VAL A 1 97 ? 14.978 -3.295 -2.564 1.00 86.69 97 VAL A C 1
ATOM 803 O O . VAL A 1 97 ? 14.126 -4.181 -2.534 1.00 86.69 97 VAL A O 1
ATOM 806 N N . SER A 1 98 ? 15.004 -2.326 -1.663 1.00 93.19 98 SER A N 1
ATOM 807 C CA . SER A 1 98 ? 13.982 -2.189 -0.634 1.00 93.19 98 SER A CA 1
ATOM 808 C C . SER A 1 98 ? 12.587 -2.116 -1.255 1.00 93.19 98 SER A C 1
ATOM 810 O O . SER A 1 98 ? 12.406 -1.612 -2.359 1.00 93.19 98 SER A O 1
ATOM 812 N N . ASP A 1 99 ? 11.589 -2.600 -0.531 1.00 94.62 99 ASP A N 1
ATOM 813 C CA . ASP A 1 99 ? 10.182 -2.463 -0.892 1.00 94.62 99 ASP A CA 1
ATOM 814 C C . ASP A 1 99 ? 9.513 -1.405 0.006 1.00 94.62 99 ASP A C 1
ATOM 816 O O . ASP A 1 99 ? 10.181 -0.647 0.718 1.00 94.62 99 ASP A O 1
ATOM 820 N N . PHE A 1 100 ? 8.187 -1.317 0.004 1.00 96.00 100 PHE A N 1
ATOM 821 C CA . PHE A 1 100 ? 7.432 -0.466 0.923 1.00 96.00 100 PHE A CA 1
ATOM 822 C C . PHE A 1 100 ? 6.921 -1.214 2.166 1.00 96.00 100 PHE A C 1
ATOM 824 O O . PHE A 1 100 ? 6.118 -0.658 2.920 1.00 96.00 100 PHE A O 1
ATOM 831 N N . ALA A 1 101 ? 7.366 -2.436 2.466 1.00 94.00 101 ALA A N 1
ATOM 832 C CA . ALA A 1 101 ? 6.970 -3.105 3.704 1.00 94.00 101 ALA A CA 1
ATOM 833 C C . ALA A 1 101 ? 7.328 -2.268 4.945 1.00 94.00 101 ALA A C 1
ATOM 835 O O . ALA A 1 101 ? 8.330 -1.544 4.990 1.00 94.00 101 ALA A O 1
ATOM 836 N N . GLY A 1 102 ? 6.486 -2.376 5.975 1.00 91.38 102 GLY A N 1
ATOM 837 C CA . GLY A 1 102 ? 6.761 -1.795 7.291 1.00 91.38 102 GLY A CA 1
ATOM 838 C C . GLY A 1 102 ? 6.582 -0.278 7.409 1.00 91.38 102 GLY A C 1
ATOM 839 O O . GLY A 1 102 ? 6.978 0.282 8.428 1.00 91.38 102 GLY A O 1
ATOM 840 N N . LEU A 1 103 ? 5.988 0.415 6.424 1.00 93.50 103 LEU A N 1
ATOM 841 C CA . LEU A 1 103 ? 5.631 1.825 6.632 1.00 93.50 103 LEU A CA 1
ATOM 842 C C . LEU A 1 103 ? 4.639 1.970 7.804 1.00 93.50 103 LEU A C 1
ATOM 844 O O . LEU A 1 103 ? 3.725 1.149 7.944 1.00 93.50 103 LEU A O 1
ATOM 848 N N . PRO A 1 104 ? 4.768 3.030 8.621 1.00 92.56 104 PRO A N 1
ATOM 849 C CA . PRO A 1 104 ? 3.903 3.238 9.772 1.00 92.56 104 PRO A CA 1
ATOM 850 C C . PRO A 1 104 ? 2.462 3.501 9.333 1.00 92.56 104 PRO A C 1
ATOM 852 O O . PRO A 1 104 ? 2.210 4.387 8.515 1.00 92.56 104 PRO A O 1
ATOM 855 N N . ALA A 1 105 ? 1.516 2.763 9.911 1.00 93.44 105 ALA A N 1
ATOM 856 C CA . ALA A 1 105 ? 0.077 2.931 9.721 1.00 93.44 105 ALA A CA 1
ATOM 857 C C . ALA A 1 105 ? -0.705 2.266 10.865 1.00 93.44 105 ALA A C 1
ATOM 859 O O . ALA A 1 105 ? -0.166 1.419 11.576 1.00 93.44 105 ALA A O 1
ATOM 860 N N . ASP A 1 106 ? -1.978 2.634 11.029 1.00 93.12 106 ASP A N 1
ATOM 861 C CA . ASP A 1 106 ? -2.847 2.057 12.064 1.00 93.12 106 ASP A CA 1
ATOM 862 C C . ASP A 1 106 ? -3.313 0.632 11.697 1.00 93.12 106 ASP A C 1
ATOM 864 O O . ASP A 1 106 ? -3.330 -0.267 12.541 1.00 93.12 106 ASP A O 1
ATOM 868 N N . GLU A 1 107 ? -3.660 0.412 10.424 1.00 93.75 107 GLU A N 1
ATOM 869 C CA . GLU A 1 107 ? -3.877 -0.919 9.844 1.00 93.75 107 GLU A CA 1
ATOM 870 C C . GLU A 1 107 ? -3.143 -0.998 8.501 1.00 93.75 107 GLU A C 1
ATOM 872 O O . GLU A 1 107 ? -3.222 -0.059 7.698 1.00 93.75 107 GLU A O 1
ATOM 877 N N . VAL A 1 108 ? -2.468 -2.122 8.254 1.00 95.00 108 VAL A N 1
ATOM 878 C CA . VAL A 1 108 ? -1.803 -2.426 6.982 1.00 95.00 108 VAL A CA 1
ATOM 879 C C . VAL A 1 108 ? -2.384 -3.716 6.444 1.00 95.00 108 VAL A C 1
ATOM 881 O O . VAL A 1 108 ? -2.337 -4.734 7.132 1.00 95.00 108 VAL A O 1
ATOM 884 N N . TYR A 1 109 ? -2.909 -3.674 5.226 1.00 95.31 109 TYR A N 1
ATOM 885 C CA . TYR A 1 109 ? -3.358 -4.859 4.510 1.00 95.31 109 TYR A CA 1
ATOM 886 C C . TYR A 1 109 ? -2.476 -5.097 3.299 1.00 95.31 109 TYR A C 1
ATOM 888 O O . TYR A 1 109 ? -2.150 -4.150 2.586 1.00 95.31 109 TYR A O 1
ATOM 896 N N . GLU A 1 110 ? -2.155 -6.351 3.022 1.00 95.81 110 GLU A N 1
ATOM 897 C CA . GLU A 1 110 ? -1.447 -6.734 1.807 1.00 95.81 110 GLU A CA 1
ATOM 898 C C . GLU A 1 110 ? -2.140 -7.886 1.088 1.00 95.81 110 GLU A C 1
ATOM 900 O O . GLU A 1 110 ? -2.765 -8.741 1.714 1.00 95.81 110 GLU A O 1
ATOM 905 N N . CYS A 1 111 ? -2.043 -7.901 -0.236 1.00 96.31 111 CYS A N 1
ATOM 906 C CA . CYS A 1 111 ? -2.363 -9.068 -1.043 1.00 96.31 111 CYS A CA 1
ATOM 907 C C . CYS A 1 111 ? -1.410 -9.144 -2.231 1.00 96.31 111 CYS A C 1
ATOM 909 O O . CYS A 1 111 ? -0.911 -8.129 -2.718 1.00 96.31 111 CYS A O 1
ATOM 911 N N . GLU A 1 112 ? -1.209 -10.349 -2.737 1.00 96.81 112 GLU A N 1
ATOM 912 C CA . GLU A 1 112 ? -0.542 -10.553 -4.013 1.00 96.81 112 GLU A CA 1
ATOM 913 C C . GLU A 1 112 ? -1.576 -10.498 -5.142 1.00 96.81 112 GLU A C 1
ATOM 915 O O . GLU A 1 112 ? -2.646 -11.114 -5.067 1.00 96.81 112 GLU A O 1
ATOM 920 N N . ARG A 1 113 ? -1.237 -9.777 -6.208 1.00 95.62 113 ARG A N 1
ATOM 921 C CA . ARG A 1 113 ? -1.975 -9.753 -7.468 1.00 95.62 113 ARG A CA 1
ATOM 922 C C . ARG A 1 113 ? -1.109 -10.362 -8.561 1.00 95.62 113 ARG A C 1
ATOM 924 O O . ARG A 1 113 ? -0.044 -9.825 -8.857 1.00 95.62 113 ARG A O 1
ATOM 931 N N . ASN A 1 114 ? -1.577 -11.414 -9.224 1.00 94.56 114 ASN A N 1
ATOM 932 C CA . ASN A 1 114 ? -0.855 -11.945 -10.383 1.00 94.56 114 ASN A CA 1
ATOM 933 C C . ASN A 1 114 ? -0.979 -11.009 -11.607 1.00 94.56 114 ASN A C 1
ATOM 935 O O . ASN A 1 114 ? -1.809 -10.094 -11.642 1.00 94.56 114 ASN A O 1
ATOM 939 N N . LEU A 1 115 ? -0.163 -11.226 -12.643 1.00 91.00 115 LEU A N 1
ATOM 940 C CA . LEU A 1 115 ? -0.197 -10.375 -13.844 1.00 91.00 115 LEU A CA 1
ATOM 941 C C . LEU A 1 115 ? -1.506 -10.496 -14.647 1.00 91.00 115 LEU A C 1
ATOM 943 O O . LEU A 1 115 ? -1.896 -9.533 -15.306 1.00 91.00 115 LEU A O 1
ATOM 947 N N . ALA A 1 116 ? -2.223 -11.623 -14.542 1.00 90.81 116 ALA A N 1
ATOM 948 C CA . ALA A 1 116 ? -3.558 -11.801 -15.131 1.00 90.81 116 ALA A CA 1
ATOM 949 C C . ALA A 1 116 ? -4.634 -10.939 -14.440 1.00 90.81 116 ALA A C 1
ATOM 951 O O . ALA A 1 116 ? -5.685 -10.652 -15.011 1.00 90.81 116 ALA A O 1
ATOM 952 N N . GLY A 1 117 ? -4.340 -10.469 -13.229 1.00 89.44 117 GLY A N 1
ATOM 953 C CA . GLY A 1 117 ? -5.145 -9.533 -12.467 1.00 89.44 117 GLY A CA 1
ATOM 954 C C . GLY A 1 117 ? -6.018 -10.134 -11.384 1.00 89.44 117 GLY A C 1
ATOM 955 O O . GLY A 1 117 ? -6.829 -9.411 -10.806 1.00 89.44 117 GLY A O 1
ATOM 956 N N . GLU A 1 118 ? -5.814 -11.407 -11.077 1.00 92.88 118 GLU A N 1
ATOM 957 C CA . GLU A 1 118 ? -6.443 -12.079 -9.952 1.00 92.88 118 GLU A CA 1
ATOM 958 C C . GLU A 1 118 ? -5.795 -11.619 -8.645 1.00 92.88 118 GLU A C 1
ATOM 960 O O . GLU A 1 118 ? -4.569 -11.537 -8.528 1.00 92.88 118 GLU A O 1
ATOM 965 N N . LEU A 1 119 ? -6.640 -11.311 -7.663 1.00 93.62 119 LEU A N 1
ATOM 966 C CA . LEU A 1 119 ? -6.234 -10.935 -6.315 1.00 93.62 119 LEU A CA 1
ATOM 967 C C . LEU A 1 119 ? -6.284 -12.166 -5.416 1.00 93.62 119 LEU A C 1
ATOM 969 O O . LEU A 1 119 ? -7.320 -12.830 -5.331 1.00 93.62 119 LEU A O 1
ATOM 973 N N . LYS A 1 120 ? -5.195 -12.433 -4.695 1.00 93.19 120 LYS A N 1
ATOM 974 C CA . LYS A 1 120 ? -5.247 -13.311 -3.523 1.00 93.19 120 LYS A CA 1
ATOM 975 C C . LYS A 1 120 ? -6.002 -12.616 -2.378 1.00 93.19 120 LYS A C 1
ATOM 977 O O . LYS A 1 120 ? -6.362 -11.439 -2.457 1.00 93.19 120 LYS A O 1
ATOM 982 N N . GLY A 1 121 ? -6.268 -13.358 -1.303 1.00 89.69 121 GLY A N 1
ATOM 983 C CA . GLY A 1 121 ? -6.875 -12.797 -0.096 1.00 89.69 121 GLY A CA 1
ATOM 984 C C . GLY A 1 121 ? -6.017 -11.680 0.502 1.00 89.69 121 GLY A C 1
ATOM 985 O O . GLY A 1 121 ? -4.792 -11.767 0.498 1.00 89.69 121 GLY A O 1
ATOM 986 N N . PHE A 1 122 ? -6.661 -10.629 1.013 1.00 94.38 122 PHE A N 1
ATOM 987 C CA . PHE A 1 122 ? -5.964 -9.600 1.782 1.00 94.38 122 PHE A CA 1
ATOM 988 C C . PHE A 1 122 ? -5.685 -10.089 3.203 1.00 94.38 122 PHE A C 1
ATOM 990 O O . PHE A 1 122 ? -6.574 -10.617 3.874 1.00 94.38 122 PHE A O 1
ATOM 997 N N . HIS A 1 123 ? -4.471 -9.839 3.678 1.00 92.56 123 HIS A N 1
ATOM 998 C CA . HIS A 1 123 ? -4.011 -10.162 5.021 1.00 92.56 123 HIS A CA 1
ATOM 999 C C . HIS A 1 123 ? -3.672 -8.883 5.779 1.00 92.56 123 HIS A C 1
ATOM 1001 O O . HIS A 1 123 ? -3.055 -7.978 5.227 1.00 92.56 123 HIS A O 1
ATOM 1007 N N . LEU A 1 124 ? -4.075 -8.805 7.047 1.00 92.00 124 LEU A N 1
ATOM 1008 C CA . LEU A 1 124 ? -3.661 -7.730 7.945 1.00 92.00 124 LEU A CA 1
ATOM 1009 C C . LEU A 1 124 ? -2.241 -8.022 8.461 1.00 92.00 124 LEU A C 1
ATOM 1011 O O . LEU A 1 124 ? -2.038 -9.044 9.113 1.00 92.00 124 LEU A O 1
ATOM 1015 N N . VAL A 1 125 ? -1.294 -7.116 8.212 1.00 89.44 125 VAL A N 1
ATOM 1016 C CA . VAL A 1 125 ? 0.144 -7.275 8.525 1.00 89.44 125 VAL A CA 1
ATOM 1017 C C . VAL A 1 125 ? 0.729 -6.149 9.378 1.00 89.44 125 VAL A C 1
ATOM 1019 O O . VAL A 1 125 ? 1.936 -6.071 9.576 1.00 89.44 125 VAL A O 1
ATOM 1022 N N . SER A 1 126 ? -0.111 -5.259 9.904 1.00 76.75 126 SER A N 1
ATOM 1023 C CA . SER A 1 126 ? 0.327 -4.176 10.791 1.00 76.75 126 SER A CA 1
ATOM 1024 C C . SER A 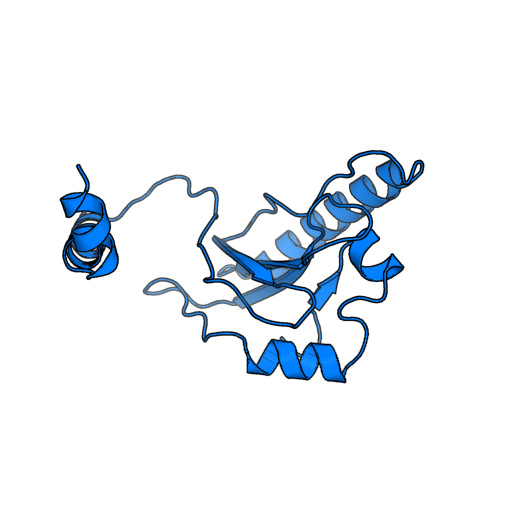1 126 ? 1.130 -4.702 11.988 1.00 76.75 126 SER A C 1
ATOM 1026 O O . SER A 1 126 ? 0.650 -5.589 12.699 1.00 76.75 126 SER A O 1
ATOM 1028 N N . GLU A 1 127 ? 2.294 -4.097 12.264 1.00 63.12 127 GLU A N 1
ATOM 1029 C CA . GLU A 1 127 ? 3.082 -4.325 13.483 1.00 63.12 127 GLU A CA 1
ATOM 1030 C C . GLU A 1 127 ? 2.339 -3.773 14.711 1.00 63.12 127 GLU A C 1
ATOM 1032 O O . GLU A 1 127 ? 2.606 -2.693 15.237 1.00 63.12 127 GLU A O 1
ATOM 1037 N N . TRP A 1 128 ? 1.324 -4.500 15.162 1.00 57.41 128 TRP A N 1
ATOM 1038 C CA . TRP A 1 128 ? 0.519 -4.106 16.306 1.00 57.41 128 TRP A CA 1
ATOM 1039 C C . TRP A 1 128 ? 1.320 -4.258 17.608 1.00 57.41 128 TRP A C 1
ATOM 1041 O O . TRP A 1 128 ? 1.545 -5.369 18.098 1.00 57.41 128 TRP A O 1
ATOM 1051 N N . ARG A 1 129 ? 1.688 -3.135 18.242 1.00 50.88 129 ARG A N 1
ATOM 1052 C CA . ARG A 1 129 ? 1.994 -3.120 19.681 1.00 50.88 129 ARG A CA 1
ATOM 1053 C C . ARG A 1 129 ? 0.676 -3.237 20.458 1.00 50.88 129 ARG A C 1
ATOM 1055 O O . ARG A 1 129 ? -0.150 -2.334 20.465 1.00 50.88 129 ARG A O 1
ATOM 1062 N N . ARG A 1 130 ? 0.496 -4.420 21.048 1.00 51.19 130 ARG A N 1
ATOM 1063 C CA . ARG A 1 130 ? -0.690 -4.964 21.727 1.00 51.19 130 ARG A CA 1
ATOM 1064 C C . ARG A 1 130 ? -1.364 -4.021 22.738 1.00 51.19 130 ARG A C 1
ATOM 1066 O O . ARG A 1 130 ? -0.838 -3.818 23.824 1.00 51.19 130 ARG A O 1
ATOM 1073 N N . GLU A 1 131 ? -2.626 -3.701 22.470 1.00 47.50 131 GLU A N 1
ATOM 1074 C CA . GLU A 1 131 ? -3.713 -3.925 23.433 1.00 47.50 131 GLU A CA 1
ATOM 1075 C C . GLU A 1 131 ? -4.764 -4.802 22.741 1.00 47.50 131 GLU A C 1
ATOM 1077 O O . GLU A 1 131 ? -5.669 -4.326 22.059 1.00 47.50 131 GLU A O 1
ATOM 1082 N N . ILE A 1 132 ? -4.597 -6.125 22.834 1.00 56.94 132 ILE A N 1
ATOM 1083 C CA . ILE A 1 132 ? -5.617 -7.061 22.352 1.00 56.94 132 ILE A CA 1
ATOM 1084 C C . ILE A 1 132 ? -6.751 -7.031 23.369 1.00 56.94 132 ILE A C 1
ATOM 1086 O O . ILE A 1 132 ? -6.554 -7.457 24.506 1.00 56.94 132 ILE A O 1
ATOM 1090 N N . ASP A 1 133 ? -7.933 -6.575 22.955 1.00 60.81 133 ASP A N 1
ATOM 1091 C CA . ASP A 1 133 ? -9.151 -6.786 23.734 1.00 60.81 133 ASP A CA 1
ATOM 1092 C C . ASP A 1 133 ? -9.354 -8.310 23.904 1.00 60.81 133 ASP A C 1
ATOM 1094 O O . ASP A 1 133 ? -9.606 -9.017 22.914 1.00 60.81 133 ASP A O 1
ATOM 1098 N N . PRO A 1 134 ? -9.252 -8.852 25.134 1.00 68.44 134 PRO A N 1
ATOM 1099 C CA . PRO A 1 134 ? -9.298 -10.293 25.377 1.00 68.44 134 PRO A CA 1
ATOM 1100 C C . PRO A 1 134 ? -10.626 -10.946 24.975 1.00 68.44 134 PRO A C 1
ATOM 1102 O O . PRO A 1 134 ? -10.701 -12.170 24.831 1.00 68.44 134 PRO A O 1
ATOM 1105 N N . ILE A 1 135 ? -11.693 -10.155 24.843 1.00 73.00 135 ILE A N 1
ATOM 1106 C CA . ILE A 1 135 ? -13.019 -10.619 24.435 1.00 73.00 135 ILE A CA 1
ATOM 1107 C C . ILE A 1 135 ? -13.061 -10.774 22.914 1.00 73.00 135 ILE A C 1
ATOM 1109 O O . ILE A 1 135 ? -13.531 -11.795 22.406 1.00 73.00 135 ILE A O 1
ATOM 1113 N N . LEU A 1 136 ? -12.531 -9.794 22.176 1.00 71.88 136 LEU A N 1
ATOM 1114 C CA . LEU A 1 136 ? -12.472 -9.850 20.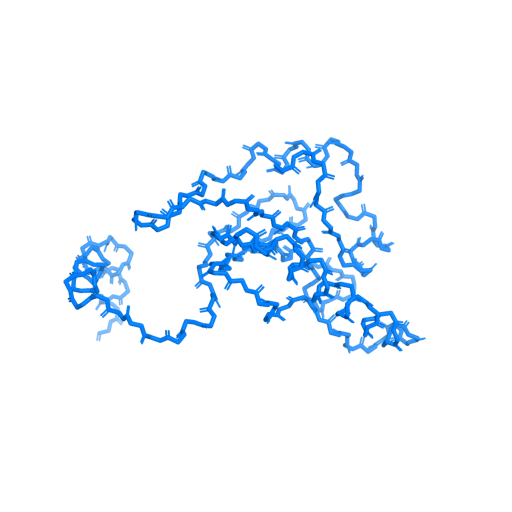714 1.00 71.88 136 LEU A CA 1
ATOM 1115 C C . LEU A 1 136 ? -11.505 -10.930 20.227 1.00 71.88 136 LEU A C 1
ATOM 1117 O O . LEU A 1 136 ? -11.845 -11.648 19.288 1.00 71.88 136 LEU A O 1
ATOM 1121 N N . GLY A 1 137 ? -10.367 -11.108 20.906 1.00 71.81 137 GLY A N 1
ATOM 1122 C CA . GLY A 1 137 ? -9.420 -12.184 20.603 1.00 71.81 137 GLY A CA 1
ATOM 1123 C C . GLY A 1 137 ? -10.072 -13.568 20.678 1.00 71.81 137 GLY A C 1
ATOM 1124 O O . GLY A 1 137 ? -10.023 -14.330 19.714 1.00 71.81 137 GLY A O 1
ATOM 1125 N N . ARG A 1 138 ? -10.788 -13.856 21.774 1.00 77.38 138 ARG A N 1
ATOM 1126 C CA . ARG A 1 138 ? -11.525 -15.123 21.941 1.00 77.38 138 ARG A CA 1
ATOM 1127 C C . ARG A 1 138 ? -12.606 -15.320 20.881 1.00 77.38 138 ARG A C 1
ATOM 1129 O O . ARG A 1 138 ? -12.776 -16.422 20.366 1.00 77.38 138 ARG A O 1
ATOM 1136 N N . LYS A 1 139 ? -13.328 -14.256 20.520 1.00 78.88 139 LYS A N 1
ATOM 1137 C CA . LYS A 1 139 ? -14.369 -14.332 19.488 1.00 78.88 139 LYS A CA 1
ATOM 1138 C C . LYS A 1 139 ? -13.784 -14.612 18.102 1.00 78.88 139 LYS A C 1
ATOM 1140 O O . LYS A 1 139 ? -14.335 -15.438 17.379 1.00 78.88 139 LYS A O 1
ATOM 1145 N N . ALA A 1 140 ? -12.684 -13.955 17.739 1.00 77.38 140 ALA A N 1
ATOM 1146 C CA . ALA A 1 140 ? -11.988 -14.193 16.477 1.00 77.38 140 ALA A CA 1
ATOM 1147 C C . ALA A 1 140 ? -11.457 -15.632 16.398 1.00 77.38 140 ALA A C 1
ATOM 1149 O O . ALA A 1 140 ? -11.703 -16.314 15.406 1.00 77.38 140 ALA A O 1
ATOM 1150 N N . GLU A 1 141 ? -10.834 -16.130 17.471 1.00 81.06 141 GLU A N 1
ATOM 1151 C CA . GLU A 1 141 ? -10.388 -17.524 17.564 1.00 81.06 141 GLU A CA 1
ATOM 1152 C C . GLU A 1 141 ? -11.553 -18.499 17.347 1.00 81.06 141 GLU A C 1
ATOM 1154 O O . GLU A 1 141 ? -11.449 -19.447 16.570 1.00 81.06 141 GLU A O 1
ATOM 1159 N N . GLN A 1 142 ? -12.696 -18.245 17.984 1.00 83.25 142 GLN A N 1
ATOM 1160 C CA . GLN A 1 142 ? -13.863 -19.111 17.864 1.00 83.25 142 GLN A CA 1
ATOM 1161 C C . GLN A 1 142 ? -14.469 -19.103 16.455 1.00 83.25 142 GLN A C 1
ATOM 1163 O O . GLN A 1 142 ? -14.942 -20.138 15.986 1.00 83.25 142 GLN A O 1
ATOM 1168 N N . ILE A 1 143 ? -14.438 -17.965 15.758 1.00 83.62 143 ILE A N 1
ATOM 1169 C CA . ILE A 1 143 ? -14.858 -17.873 14.353 1.00 83.62 143 ILE A CA 1
ATOM 1170 C C . ILE A 1 143 ? -13.909 -18.689 13.470 1.00 83.62 143 ILE A C 1
ATOM 1172 O O . ILE A 1 143 ? -14.375 -19.497 12.669 1.00 83.62 143 ILE A O 1
ATOM 1176 N N . VAL A 1 144 ? -12.595 -18.541 13.658 1.00 82.56 144 VAL A N 1
ATOM 1177 C CA . VAL A 1 144 ? -11.586 -19.281 12.885 1.00 82.56 144 VAL A CA 1
ATOM 1178 C C . VAL A 1 144 ? -11.706 -20.786 13.123 1.00 82.56 144 VAL A C 1
ATOM 1180 O O . VAL A 1 144 ? -11.796 -21.529 12.150 1.00 82.56 144 VAL A O 1
ATOM 1183 N N . ARG A 1 145 ? -11.836 -21.241 14.378 1.00 78.31 145 ARG A N 1
ATOM 1184 C CA . ARG A 1 145 ? -12.062 -22.662 14.726 1.00 78.31 145 ARG A CA 1
ATOM 1185 C C . ARG A 1 145 ? -13.309 -23.259 14.074 1.00 78.31 145 ARG A C 1
ATOM 1187 O O . ARG A 1 145 ? -13.385 -24.465 13.840 1.00 78.31 145 ARG A O 1
ATOM 1194 N N . ASN A 1 146 ? -14.301 -22.420 13.801 1.00 84.50 146 ASN A N 1
ATOM 1195 C CA . ASN A 1 146 ? -15.540 -22.827 13.157 1.00 84.50 146 ASN A CA 1
ATOM 1196 C C . ASN A 1 146 ? -15.504 -22.737 11.629 1.00 84.50 146 ASN A C 1
ATOM 1198 O O . ASN A 1 146 ? -16.427 -23.240 10.990 1.00 84.50 146 ASN A O 1
ATOM 1202 N N . SER A 1 147 ? -14.466 -22.135 11.045 1.00 87.50 147 SER A N 1
ATOM 1203 C CA . SER A 1 147 ? -14.311 -22.081 9.594 1.00 87.50 147 SER A CA 1
ATOM 1204 C C . SER A 1 147 ? -14.039 -23.473 9.017 1.00 87.50 147 SER A C 1
ATOM 1206 O O . SER A 1 147 ? -13.346 -24.295 9.621 1.00 87.50 147 SER A O 1
ATOM 1208 N N . SER A 1 148 ? -14.591 -23.739 7.832 1.00 80.50 148 SER A N 1
ATOM 1209 C CA . SER A 1 148 ? -14.376 -24.994 7.102 1.00 80.50 148 SER A CA 1
ATOM 1210 C C . SER A 1 148 ? -12.894 -25.236 6.831 1.00 80.50 148 SER A C 1
ATOM 1212 O O . SER A 1 148 ? -12.411 -26.341 7.048 1.00 80.50 148 SER A O 1
ATOM 1214 N N . HIS A 1 149 ? -12.170 -24.181 6.458 1.00 79.06 149 HIS A N 1
ATOM 1215 C CA . HIS A 1 149 ? -10.754 -24.259 6.128 1.00 79.06 149 HIS A CA 1
ATOM 1216 C C . HIS A 1 149 ? -9.881 -24.646 7.333 1.00 79.06 149 HIS A C 1
ATOM 1218 O O . HIS A 1 149 ? -9.015 -25.508 7.223 1.00 79.06 149 HIS A O 1
ATOM 1224 N N . PHE A 1 150 ? -10.153 -24.083 8.518 1.00 80.25 150 PHE A N 1
ATOM 1225 C CA . PHE A 1 150 ? -9.441 -24.478 9.736 1.00 80.25 150 PHE A CA 1
ATOM 1226 C C . PHE A 1 150 ? -9.718 -25.937 10.116 1.00 80.25 150 PHE A C 1
ATOM 1228 O O . PHE A 1 150 ? -8.805 -26.648 10.522 1.00 80.25 150 PHE A O 1
ATOM 1235 N N . ARG A 1 151 ? -10.968 -26.400 9.979 1.00 78.19 151 ARG A N 1
ATOM 1236 C CA . ARG A 1 151 ? -11.336 -27.796 10.273 1.00 78.19 151 ARG A CA 1
ATOM 1237 C C . ARG A 1 151 ? -10.687 -28.781 9.305 1.00 78.19 151 ARG A C 1
ATOM 1239 O O . ARG A 1 151 ? -10.279 -29.852 9.732 1.00 78.19 151 ARG A O 1
ATOM 1246 N N . GLU A 1 152 ? -10.578 -28.408 8.034 1.00 80.38 152 GLU A N 1
ATOM 1247 C CA . GLU A 1 152 ? -9.908 -29.203 7.006 1.00 80.38 152 GLU A CA 1
ATOM 1248 C C . GLU A 1 152 ? -8.424 -29.398 7.340 1.00 80.38 152 GLU A C 1
ATOM 1250 O O . GLU A 1 152 ? -7.960 -30.533 7.417 1.00 80.38 152 GLU A O 1
ATOM 1255 N N . ILE A 1 153 ? -7.710 -28.318 7.672 1.00 75.88 153 ILE A N 1
ATOM 1256 C CA . ILE A 1 153 ? -6.297 -28.377 8.079 1.00 75.88 153 ILE A CA 1
ATOM 1257 C C . ILE A 1 153 ? -6.127 -29.144 9.401 1.00 75.88 153 ILE A C 1
ATOM 1259 O O . ILE A 1 153 ? -5.255 -30.001 9.512 1.00 75.88 153 ILE A O 1
ATOM 1263 N N . ALA A 1 154 ? -6.984 -28.892 10.396 1.00 71.62 154 ALA A N 1
ATOM 1264 C CA . ALA A 1 154 ? -6.925 -29.581 11.686 1.00 71.62 154 ALA A CA 1
ATOM 1265 C C . ALA A 1 154 ? -7.211 -31.090 11.585 1.00 71.62 154 ALA A C 1
ATOM 1267 O O . ALA A 1 154 ? -6.769 -31.841 12.443 1.00 71.62 154 ALA A O 1
ATOM 1268 N N . SER A 1 155 ? -7.940 -31.540 10.557 1.00 75.31 155 SER A N 1
ATOM 1269 C CA . SER A 1 155 ? -8.206 -32.966 10.312 1.00 75.31 155 SER A CA 1
ATOM 1270 C C . SER A 1 155 ? -7.043 -33.721 9.653 1.00 75.31 155 SER A C 1
ATOM 1272 O O . SER A 1 155 ? -7.087 -34.945 9.567 1.00 75.31 155 SER A O 1
ATOM 1274 N N . GLN A 1 156 ? -6.016 -33.003 9.185 1.00 73.25 156 GLN A N 1
ATOM 1275 C CA . GLN A 1 156 ? -4.809 -33.568 8.568 1.00 73.25 156 GLN A CA 1
ATOM 1276 C C . GLN A 1 156 ? -3.649 -33.745 9.568 1.00 73.25 156 GLN A C 1
ATOM 1278 O O . GLN A 1 156 ? -2.554 -34.129 9.160 1.00 73.25 156 GLN A O 1
ATOM 1283 N N . THR A 1 157 ? -3.875 -33.451 10.855 1.00 51.38 157 THR A N 1
ATOM 1284 C CA . THR A 1 157 ? -2.906 -33.593 11.959 1.00 51.38 157 THR A CA 1
ATOM 1285 C C . THR A 1 157 ? -3.407 -34.621 12.963 1.00 51.38 157 THR A C 1
ATOM 1287 O O . THR A 1 157 ? -2.573 -35.408 13.460 1.00 51.38 157 THR A O 1
#

pLDDT: mean 86.85, std 11.9, range [46.69, 97.31]

Radius of gyration: 17.58 Å; chains: 1; bounding box: 38×47×43 Å

Foldseek 3Di:
DQPAAAEAPLCVVVVHPVDSVSVVLLVVPDDDDDDPPPADFPDKHWYFKAPQDVVGQWTKIKIATARDPCQVVQQVVQVVV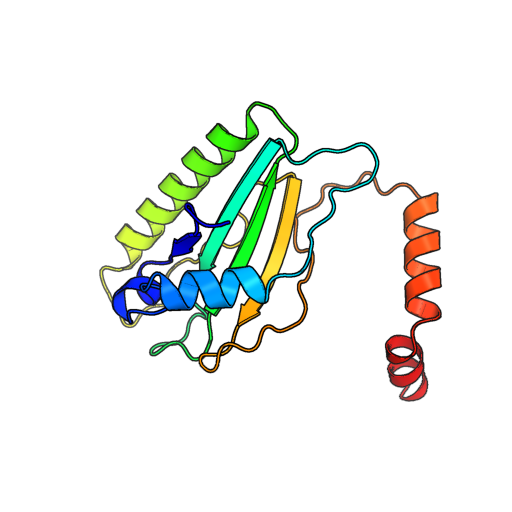LNVQQVVVPPDVPDRGDISPPRDGPWMWIWIAGSVGDTDDIDTDHPDPDPPPPVVVVVVVVVLCPDPVNVVVVVVD

Secondary structure (DSSP, 8-state):
-TT-EEE-HHHHHTTTT-SHHHHHHHHHHPPPPPPPTT---SEEEEEEEE-S-SS-SEEEEEEEEE-STT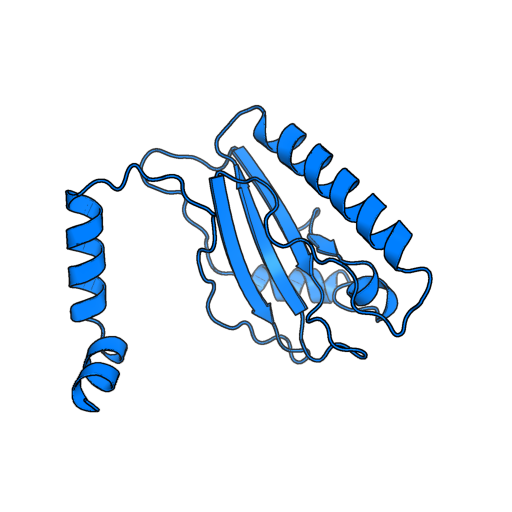HHHHHHHHHHHHHHHHHHHTTSTTSPPP-STT---SEEEEEEEETT-PBPPPEE---------HHHHHHHHHHHHHSHHHHHHHTT-